Protein AF-A0A925VMM4-F1 (afdb_monomer)

Secondary structure (DSSP, 8-state):
-HHHHHHHHHHHHHTTSPPP-------TTS-TT--S-HHHHHHHHHHHHHHTHHHHHHHHHHHHHHHTTS--

Solvent-accessible surface area (backbone atoms only — not comparable to full-atom values): 4546 Å² total; per-residue (Å²): 112,68,69,57,53,51,52,50,52,51,52,53,50,55,65,70,51,75,82,84,82,86,80,78,50,82,54,86,89,54,68,96,83,53,83,88,53,59,64,60,58,50,53,36,46,52,49,38,51,59,74,41,41,66,62,53,50,50,54,49,53,51,48,61,71,50,60,68,78,77,76,128

Mean predicted aligned error: 9.76 Å

pLDDT: mean 81.61, std 13.25, range [38.16, 95.75]

Structure (mmCIF, N/CA/C/O backbone):
data_AF-A0A925VMM4-F1
#
_entry.id   AF-A0A925VMM4-F1
#
loop_
_atom_site.group_PDB
_atom_site.id
_atom_site.type_symbol
_atom_site.label_atom_id
_atom_site.label_alt_id
_atom_site.label_comp_id
_atom_site.label_asym_id
_atom_site.label_entity_id
_atom_site.label_seq_id
_atom_site.pdbx_PDB_ins_code
_atom_site.Cartn_x
_atom_site.Cartn_y
_atom_site.Cartn_z
_atom_site.occupancy
_atom_site.B_iso_or_equiv
_atom_site.auth_seq_id
_atom_site.auth_comp_id
_atom_site.auth_asym_id
_atom_site.auth_atom_id
_atom_site.pdbx_PDB_model_num
ATOM 1 N N . ALA A 1 1 ? 10.950 5.796 -40.745 1.00 67.88 1 ALA A N 1
ATOM 2 C CA . ALA A 1 1 ? 11.898 6.478 -39.835 1.00 67.88 1 ALA A CA 1
ATOM 3 C C . ALA A 1 1 ? 11.197 7.072 -38.607 1.00 67.88 1 ALA A C 1
ATOM 5 O O . ALA A 1 1 ? 11.503 6.648 -37.505 1.00 67.88 1 ALA A O 1
ATOM 6 N N . ILE A 1 2 ? 10.212 7.969 -38.768 1.00 80.19 2 ILE A N 1
ATOM 7 C CA . ILE A 1 2 ? 9.512 8.633 -37.641 1.00 80.19 2 ILE A CA 1
ATOM 8 C C . ILE 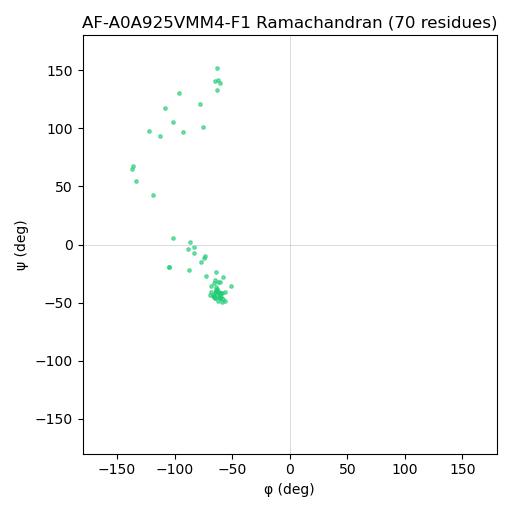A 1 2 ? 8.826 7.644 -36.680 1.00 80.19 2 ILE A C 1
ATOM 10 O O . ILE A 1 2 ? 8.960 7.780 -35.472 1.00 80.19 2 ILE A O 1
ATOM 14 N N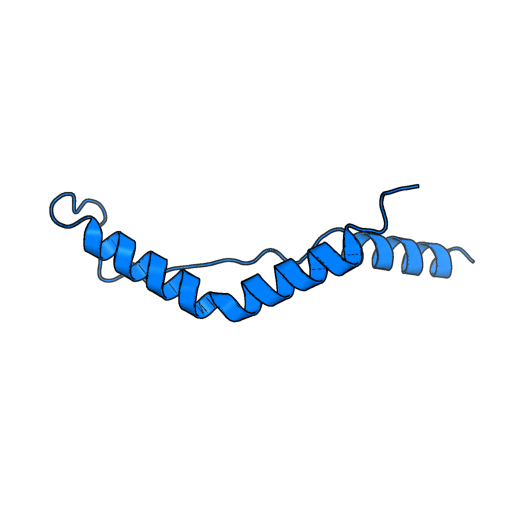 . ALA A 1 3 ? 8.163 6.605 -37.191 1.00 73.44 3 ALA A N 1
ATOM 15 C CA . ALA A 1 3 ? 7.518 5.592 -36.348 1.00 73.44 3 ALA A CA 1
ATOM 16 C C . ALA A 1 3 ? 8.499 4.832 -35.427 1.00 73.44 3 ALA A C 1
ATOM 18 O O . ALA A 1 3 ? 8.136 4.479 -34.310 1.00 73.44 3 ALA A O 1
ATOM 19 N N . LEU A 1 4 ? 9.749 4.629 -35.867 1.00 83.81 4 LEU A N 1
ATOM 20 C CA . LEU A 1 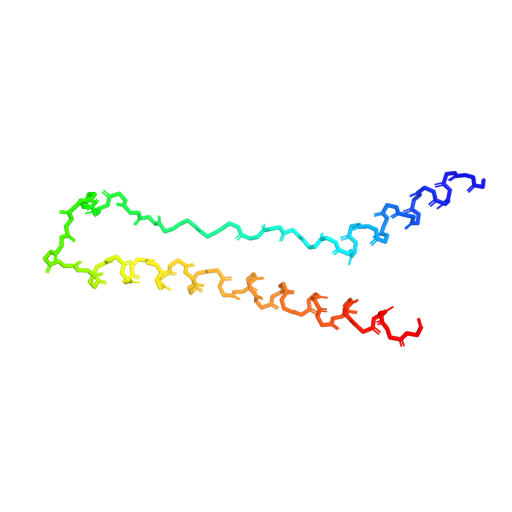4 ? 10.799 4.001 -35.056 1.00 83.81 4 LEU A CA 1
ATOM 21 C C . LEU A 1 4 ? 11.223 4.927 -33.907 1.00 83.81 4 LEU A C 1
ATOM 23 O O . LEU A 1 4 ? 11.325 4.486 -32.768 1.00 83.81 4 LEU A O 1
ATOM 27 N N . LEU A 1 5 ? 11.395 6.218 -34.206 1.00 82.75 5 LEU A N 1
ATOM 28 C CA . LEU A 1 5 ? 11.729 7.241 -33.213 1.00 82.75 5 LEU A CA 1
ATOM 29 C C . LEU A 1 5 ? 10.612 7.411 -32.177 1.00 82.75 5 LEU A C 1
ATOM 31 O O . LEU A 1 5 ? 10.900 7.528 -30.992 1.00 82.75 5 LEU A O 1
ATOM 35 N N . ILE A 1 6 ? 9.346 7.368 -32.605 1.00 83.12 6 ILE A N 1
ATOM 36 C CA . ILE A 1 6 ? 8.193 7.396 -31.696 1.00 83.12 6 ILE A CA 1
ATOM 37 C C . ILE A 1 6 ? 8.210 6.162 -30.789 1.00 83.12 6 ILE A C 1
ATOM 39 O O . ILE A 1 6 ? 8.126 6.309 -29.575 1.00 83.12 6 ILE A O 1
ATOM 43 N N . ALA A 1 7 ? 8.385 4.961 -31.347 1.00 79.62 7 ALA A N 1
ATOM 44 C CA . ALA A 1 7 ? 8.435 3.7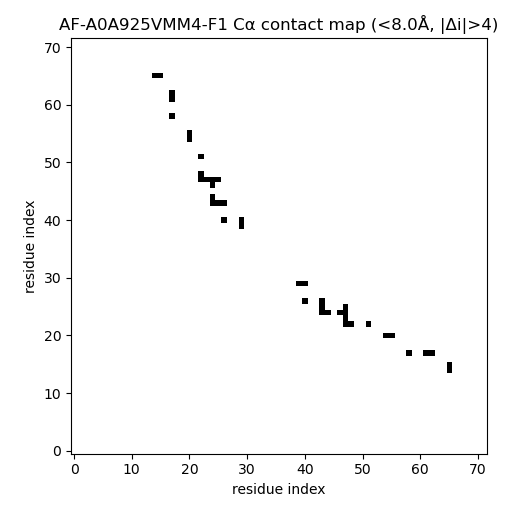32 -30.559 1.00 79.62 7 ALA A CA 1
ATOM 45 C C . ALA A 1 7 ? 9.585 3.737 -29.534 1.00 79.62 7 ALA A C 1
ATOM 47 O O . ALA A 1 7 ? 9.371 3.376 -28.378 1.00 79.62 7 ALA A O 1
ATOM 48 N N . GLN A 1 8 ? 10.777 4.204 -29.921 1.00 79.06 8 GLN A N 1
ATOM 49 C CA . GLN A 1 8 ? 11.920 4.343 -29.012 1.00 79.06 8 GLN A CA 1
ATOM 50 C C . GLN A 1 8 ? 11.681 5.398 -27.930 1.00 79.06 8 GLN A C 1
ATOM 52 O O . GLN A 1 8 ? 11.925 5.124 -26.759 1.00 79.06 8 GLN A O 1
ATOM 57 N N . ALA A 1 9 ? 11.156 6.572 -28.286 1.00 78.88 9 ALA A N 1
ATOM 58 C CA . ALA A 1 9 ? 10.862 7.625 -27.318 1.00 78.88 9 ALA A CA 1
ATOM 59 C C . ALA A 1 9 ? 9.784 7.192 -26.313 1.00 78.88 9 ALA A C 1
ATOM 61 O O . ALA A 1 9 ? 9.908 7.452 -25.116 1.00 78.88 9 ALA A O 1
ATOM 62 N N . THR A 1 10 ? 8.747 6.487 -26.772 1.00 72.69 10 THR A N 1
ATOM 63 C CA . THR A 1 10 ? 7.711 5.923 -25.900 1.00 72.69 10 THR A CA 1
ATOM 64 C C . THR A 1 10 ? 8.279 4.836 -24.992 1.00 72.69 10 THR A C 1
ATOM 66 O O . THR A 1 10 ? 8.009 4.864 -23.794 1.00 72.69 10 THR A 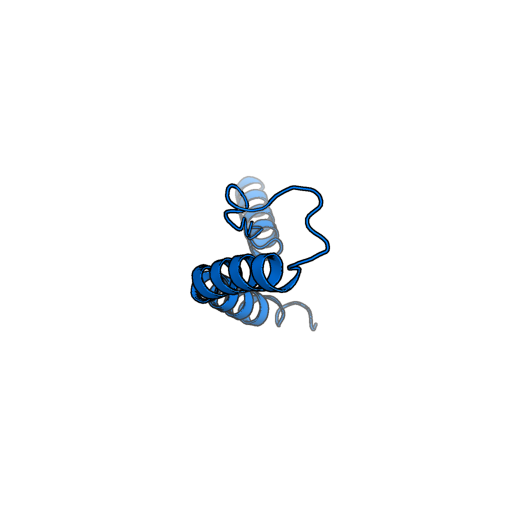O 1
ATOM 69 N N . ALA A 1 11 ? 9.102 3.922 -25.517 1.00 72.25 11 ALA A N 1
ATOM 70 C CA . ALA A 1 11 ? 9.756 2.890 -24.715 1.00 72.25 11 ALA A CA 1
ATOM 71 C C . ALA A 1 11 ? 10.678 3.498 -23.646 1.00 72.25 11 ALA A C 1
ATOM 73 O O . ALA A 1 11 ? 10.590 3.111 -22.485 1.00 72.25 11 ALA A O 1
ATOM 74 N N . SER A 1 12 ? 11.485 4.506 -24.000 1.00 70.62 12 SER A N 1
ATOM 75 C CA . SER A 1 12 ? 12.313 5.245 -23.039 1.00 70.62 12 SER A CA 1
ATOM 76 C C . SER A 1 12 ? 11.476 5.958 -21.982 1.00 70.62 12 SER A C 1
ATOM 78 O O . SER A 1 12 ? 11.827 5.919 -20.810 1.00 70.62 12 SER A O 1
ATOM 80 N N . ARG A 1 13 ? 10.349 6.574 -22.357 1.00 69.25 13 ARG A N 1
ATOM 81 C CA . ARG A 1 13 ? 9.485 7.280 -21.401 1.00 69.25 13 ARG A CA 1
ATOM 82 C C . ARG A 1 13 ? 8.794 6.321 -20.429 1.00 69.25 13 ARG A C 1
ATOM 84 O O . ARG A 1 13 ? 8.744 6.599 -19.237 1.00 69.25 13 ARG A O 1
ATOM 91 N N . LEU A 1 14 ? 8.318 5.175 -20.913 1.00 65.56 14 LEU A N 1
ATOM 92 C CA . LEU A 1 14 ? 7.770 4.108 -20.066 1.00 65.56 14 LEU A CA 1
ATOM 93 C C . LEU A 1 14 ? 8.848 3.482 -19.167 1.00 65.56 14 LEU A C 1
ATOM 95 O O . LEU A 1 14 ? 8.573 3.134 -18.026 1.00 65.56 14 LEU A O 1
ATOM 99 N N . ALA A 1 15 ? 10.090 3.403 -19.648 1.00 65.75 15 ALA A N 1
ATOM 100 C CA . ALA A 1 15 ? 11.246 2.971 -18.866 1.00 65.75 15 ALA A CA 1
ATOM 101 C C . ALA A 1 15 ? 11.738 4.021 -17.847 1.00 65.75 15 ALA A C 1
ATOM 103 O O . ALA A 1 15 ? 12.571 3.706 -17.005 1.00 65.75 15 ALA A O 1
ATOM 104 N N . GLN A 1 16 ? 11.237 5.258 -17.901 1.00 67.81 16 GLN A N 1
ATOM 105 C CA . GLN A 1 16 ? 11.574 6.337 -16.962 1.00 67.81 16 GLN A CA 1
ATOM 106 C C . GLN A 1 16 ? 10.452 6.622 -15.953 1.00 67.81 16 GLN A C 1
ATOM 108 O O . GLN A 1 16 ? 10.713 7.192 -14.896 1.00 67.81 16 GLN A O 1
ATOM 113 N N . CYS A 1 17 ? 9.219 6.201 -16.242 1.00 68.00 17 CYS A N 1
ATOM 114 C CA . CYS A 1 17 ? 8.070 6.348 -15.354 1.00 68.00 17 CYS A CA 1
ATOM 115 C C . CYS A 1 17 ? 7.624 4.964 -14.863 1.00 68.00 17 CYS A C 1
ATOM 117 O O . CYS A 1 17 ? 6.840 4.311 -15.557 1.00 68.00 17 CYS A O 1
ATOM 119 N N . PRO A 1 18 ? 8.100 4.488 -13.696 1.00 67.25 18 PRO A N 1
ATOM 120 C CA . PRO A 1 18 ? 7.589 3.235 -13.170 1.00 67.25 18 PRO A CA 1
ATOM 121 C C . PRO A 1 18 ? 6.091 3.368 -12.862 1.00 67.25 18 PRO A C 1
ATOM 123 O O . PRO A 1 18 ? 5.631 4.466 -12.542 1.00 67.25 18 PRO A O 1
ATOM 126 N N . PRO A 1 19 ? 5.324 2.269 -12.926 1.00 70.25 19 PRO A N 1
ATOM 127 C CA . PRO A 1 19 ? 3.929 2.289 -12.517 1.00 70.25 19 PRO A CA 1
ATOM 128 C C . PRO A 1 19 ? 3.825 2.619 -11.023 1.00 70.25 19 PRO A C 1
ATOM 130 O O . PRO A 1 19 ? 4.523 2.024 -10.197 1.00 70.25 19 PRO A O 1
ATOM 133 N N . ASP A 1 20 ? 2.937 3.552 -10.680 1.00 79.69 20 ASP A N 1
ATOM 134 C CA . ASP A 1 20 ? 2.644 3.886 -9.289 1.00 79.69 20 ASP A CA 1
ATOM 135 C C . ASP A 1 20 ? 2.090 2.663 -8.546 1.00 79.69 20 ASP A C 1
ATOM 137 O O . ASP A 1 20 ? 1.256 1.911 -9.063 1.00 79.69 20 ASP A O 1
ATOM 141 N N . LEU A 1 21 ? 2.538 2.473 -7.303 1.00 85.25 21 LEU A N 1
ATOM 142 C CA . LEU A 1 21 ? 2.022 1.428 -6.427 1.00 85.25 21 LEU A CA 1
ATOM 143 C C . LEU A 1 21 ? 1.046 2.028 -5.417 1.00 85.25 21 LEU A C 1
ATOM 145 O O . LEU A 1 21 ? 1.452 2.648 -4.435 1.00 85.25 21 LEU A O 1
ATOM 149 N N . LEU A 1 22 ? -0.245 1.787 -5.634 1.00 88.62 22 LEU A N 1
ATOM 150 C CA . LEU A 1 22 ? -1.277 2.123 -4.661 1.00 88.62 22 LEU A CA 1
ATOM 151 C C . LEU A 1 22 ? -1.303 1.078 -3.536 1.00 88.62 22 LEU A C 1
ATOM 153 O O . LEU A 1 22 ? -1.532 -0.108 -3.783 1.00 88.62 22 LEU A O 1
ATOM 157 N N . ILE A 1 23 ? -1.100 1.528 -2.298 1.00 92.69 23 ILE A N 1
ATOM 158 C CA . ILE A 1 23 ? -1.284 0.723 -1.086 1.00 92.69 23 ILE A CA 1
ATOM 159 C C . ILE A 1 23 ? -2.542 1.235 -0.391 1.00 92.69 23 ILE A C 1
ATOM 161 O O . ILE A 1 23 ? -2.589 2.387 0.033 1.00 92.69 23 ILE A O 1
ATOM 165 N N . GLN A 1 24 ? -3.552 0.376 -0.272 1.00 93.25 24 GLN A N 1
ATOM 166 C CA . GLN A 1 24 ? -4.831 0.710 0.347 1.00 93.25 24 GLN A CA 1
ATOM 167 C C . GLN A 1 24 ? -5.101 -0.253 1.509 1.00 93.25 24 GLN A C 1
ATOM 169 O O . GLN A 1 24 ? -5.544 -1.378 1.279 1.00 93.25 24 GLN A O 1
ATOM 174 N N . PRO A 1 25 ? -4.799 0.150 2.754 1.00 92.19 25 PRO A N 1
ATOM 175 C CA . PRO A 1 25 ? -5.178 -0.623 3.928 1.00 92.19 25 PRO A CA 1
ATOM 176 C C . PRO A 1 25 ? -6.701 -0.730 4.038 1.00 92.19 25 PRO A C 1
ATOM 178 O O . PRO A 1 25 ? -7.413 0.239 3.766 1.00 92.19 25 PRO A O 1
ATOM 181 N N . ASP A 1 26 ? -7.201 -1.891 4.461 1.00 91.00 26 ASP A N 1
ATOM 182 C CA . ASP A 1 26 ? -8.611 -2.032 4.820 1.00 91.00 26 ASP A CA 1
ATOM 183 C C . ASP A 1 26 ? -8.850 -1.368 6.176 1.00 91.00 26 ASP A C 1
ATOM 185 O O . ASP A 1 26 ? -8.492 -1.903 7.223 1.00 91.00 26 ASP A O 1
ATOM 189 N N . VAL A 1 27 ? -9.410 -0.164 6.132 1.00 90.75 27 VAL A N 1
ATOM 190 C CA . VAL A 1 27 ? -9.733 0.645 7.310 1.00 90.75 27 VAL A CA 1
ATOM 191 C C . VAL A 1 27 ? -11.217 0.589 7.666 1.00 90.75 27 VAL A C 1
ATOM 193 O O . VAL A 1 27 ? -11.631 1.292 8.579 1.00 90.75 27 VAL A O 1
ATOM 196 N N . GLY A 1 28 ? -12.024 -0.236 6.985 1.00 91.00 28 GLY A N 1
ATOM 197 C CA . GLY A 1 28 ? -13.450 -0.398 7.293 1.00 91.00 28 GLY A CA 1
ATOM 198 C C . GLY A 1 28 ? -13.752 -0.700 8.772 1.00 91.00 28 GLY A C 1
ATOM 199 O O . GLY A 1 28 ? -14.738 -0.179 9.293 1.00 91.00 28 GLY A O 1
ATOM 200 N N . PRO A 1 29 ? -12.905 -1.472 9.482 1.00 88.06 29 PRO A N 1
ATOM 201 C CA . PRO A 1 29 ? -13.070 -1.715 10.916 1.00 88.06 29 PRO A CA 1
ATOM 202 C C . PRO A 1 29 ? -12.706 -0.536 11.837 1.00 88.06 29 PRO A C 1
ATOM 204 O O . PRO A 1 29 ? -12.985 -0.616 13.032 1.00 88.06 29 PRO A O 1
ATOM 207 N N . LEU A 1 30 ? -12.051 0.522 11.338 1.00 86.75 30 LEU A N 1
ATOM 208 C CA . LEU A 1 30 ? -11.570 1.636 12.163 1.00 86.75 30 LEU A CA 1
ATOM 209 C C . LEU A 1 30 ? -12.553 2.813 12.174 1.00 86.75 30 LEU A C 1
ATOM 211 O O . LEU A 1 30 ? -12.935 3.308 11.110 1.00 86.75 30 LEU A O 1
ATOM 215 N N . PRO A 1 31 ? -12.908 3.347 13.357 1.00 88.00 31 PRO A N 1
ATOM 216 C CA . PRO A 1 31 ? -13.622 4.610 13.443 1.00 88.00 31 PRO A CA 1
ATOM 217 C C . PRO A 1 31 ? -12.746 5.748 12.911 1.00 88.00 31 PRO A C 1
ATOM 219 O O . PRO A 1 31 ? -11.554 5.820 13.204 1.00 88.00 31 PRO A O 1
ATOM 222 N N . THR A 1 32 ? -13.347 6.692 12.186 1.00 85.56 32 THR A N 1
ATOM 223 C CA . THR A 1 32 ? -12.628 7.832 11.588 1.00 85.56 32 THR A CA 1
ATOM 224 C C . THR A 1 32 ? -11.876 8.688 12.612 1.00 85.56 32 THR A C 1
ATOM 226 O O . THR A 1 32 ? -10.877 9.312 12.266 1.00 85.56 32 THR A O 1
ATOM 229 N N . LEU A 1 33 ? -12.346 8.732 13.862 1.00 84.50 33 LEU A N 1
ATOM 230 C CA . LEU A 1 33 ? -11.764 9.549 14.926 1.00 84.50 33 LEU A CA 1
ATOM 231 C C . LEU A 1 33 ? -11.600 8.739 16.217 1.00 84.50 33 LEU A C 1
ATOM 233 O O . LEU A 1 33 ? -12.105 9.110 17.273 1.00 84.50 33 LEU A O 1
ATOM 237 N N . ASP A 1 34 ? -10.911 7.602 16.118 1.00 84.06 34 ASP A N 1
ATOM 238 C CA . ASP A 1 34 ? -10.467 6.852 17.292 1.00 84.06 34 ASP A CA 1
ATOM 239 C C . ASP A 1 34 ? -9.049 7.267 17.700 1.00 84.06 34 ASP A C 1
ATOM 241 O O . ASP A 1 34 ? -8.047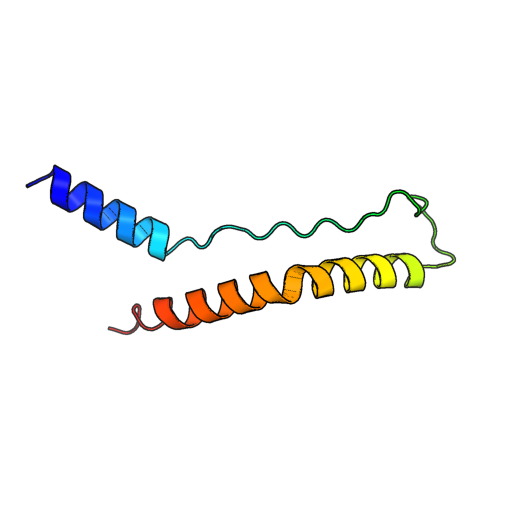 6.788 17.172 1.00 84.06 34 ASP A O 1
ATOM 245 N N . MET A 1 35 ? -8.976 8.173 18.673 1.00 85.81 35 MET 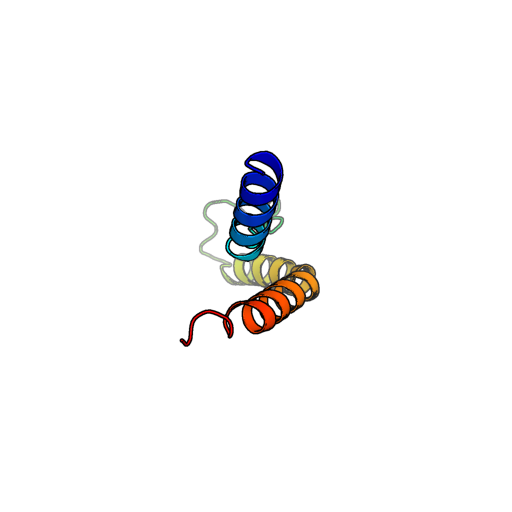A N 1
ATOM 246 C CA . MET A 1 35 ? -7.714 8.612 19.278 1.00 85.81 35 MET A CA 1
ATOM 247 C C . MET A 1 35 ? -7.288 7.729 20.460 1.00 85.81 35 MET A C 1
ATOM 249 O O . MET A 1 35 ? -6.226 7.951 21.036 1.00 85.81 35 MET A O 1
ATOM 253 N N . THR A 1 36 ? -8.114 6.754 20.851 1.00 91.44 36 THR A N 1
ATOM 254 C CA . THR A 1 36 ? -7.855 5.874 21.999 1.00 91.44 36 THR A CA 1
ATOM 255 C C . THR A 1 36 ? -7.028 4.653 21.616 1.00 91.44 36 THR A C 1
ATOM 257 O O . THR A 1 36 ? -6.351 4.086 22.471 1.00 91.44 36 THR A O 1
ATOM 260 N N . ASN A 1 37 ? -7.031 4.282 20.331 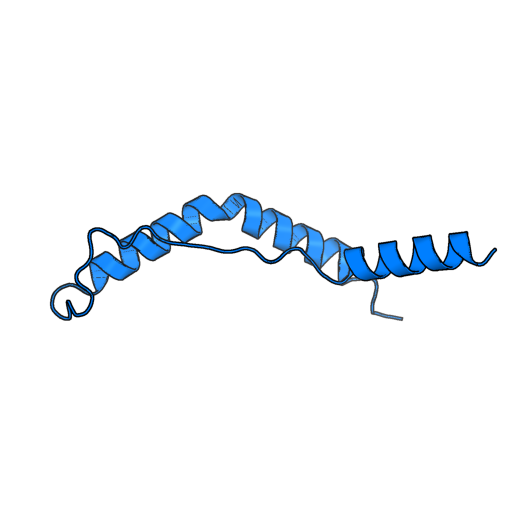1.00 88.00 37 ASN A N 1
ATOM 261 C CA . ASN A 1 37 ? -6.312 3.122 19.819 1.00 88.00 37 ASN A CA 1
ATOM 262 C C . ASN A 1 37 ? -5.585 3.396 18.482 1.00 88.00 37 ASN A C 1
ATOM 264 O O . ASN A 1 37 ? -5.900 2.792 17.451 1.00 88.00 37 ASN A O 1
ATOM 268 N N . PRO A 1 38 ? -4.572 4.283 18.466 1.00 86.19 38 PRO A N 1
ATOM 269 C CA . PRO A 1 38 ? -3.809 4.581 17.250 1.00 86.19 38 PRO A CA 1
ATOM 270 C C . PRO A 1 38 ? -3.028 3.369 16.709 1.00 86.19 38 PRO A C 1
ATOM 272 O O . PRO A 1 38 ? -2.730 3.298 15.513 1.00 86.19 38 PRO A O 1
ATOM 275 N N . GLU A 1 39 ? -2.714 2.390 17.563 1.00 92.56 39 GLU A N 1
ATOM 276 C CA . GLU A 1 39 ? -1.976 1.186 17.173 1.00 92.56 39 GLU A CA 1
ATOM 277 C C . GLU A 1 39 ? -2.754 0.308 16.186 1.00 92.56 39 GLU A C 1
ATOM 279 O O . GLU A 1 39 ? -2.147 -0.320 15.315 1.00 92.56 39 GLU A O 1
ATOM 284 N N . ALA A 1 40 ? -4.088 0.305 16.251 1.00 89.19 40 ALA A N 1
ATOM 285 C CA . ALA A 1 40 ? -4.914 -0.439 15.304 1.00 89.19 40 ALA A CA 1
ATOM 286 C C . ALA A 1 40 ? -4.761 0.092 13.864 1.00 89.19 40 ALA A C 1
ATOM 288 O O . ALA A 1 40 ? -4.635 -0.692 12.920 1.00 89.19 40 ALA A O 1
ATOM 289 N N . GLY A 1 41 ? -4.668 1.417 13.699 1.00 89.31 41 GLY A N 1
ATOM 290 C CA . GLY A 1 41 ? -4.354 2.058 12.418 1.00 89.31 41 GLY A CA 1
ATOM 291 C C . GLY A 1 41 ? -2.980 1.663 11.886 1.00 89.31 41 GLY A C 1
ATOM 292 O O . GLY A 1 41 ? -2.837 1.280 10.720 1.00 89.31 41 GLY A O 1
ATOM 293 N N . TYR A 1 42 ? -1.974 1.679 12.762 1.00 91.62 42 TYR A N 1
ATOM 294 C CA . TYR A 1 42 ? -0.630 1.227 12.417 1.00 91.62 42 TYR A CA 1
ATOM 295 C C . TYR A 1 42 ? -0.610 -0.242 11.978 1.00 91.62 42 TYR A C 1
ATOM 297 O O . TYR A 1 42 ? 0.000 -0.568 10.959 1.00 91.62 42 TYR A O 1
ATOM 305 N N . ALA A 1 43 ? -1.294 -1.132 12.701 1.00 93.75 43 ALA A N 1
ATOM 306 C CA . ALA A 1 43 ? -1.317 -2.560 12.398 1.00 93.75 43 ALA A CA 1
ATOM 307 C C . ALA A 1 43 ? -1.904 -2.852 11.004 1.00 93.75 43 ALA A C 1
ATOM 309 O O . ALA A 1 43 ? -1.336 -3.655 10.253 1.00 93.75 43 ALA A O 1
ATOM 310 N N . LEU A 1 44 ? -2.988 -2.168 10.622 1.00 93.19 44 LEU A N 1
ATOM 311 C CA . LEU A 1 44 ? -3.595 -2.298 9.291 1.00 93.19 44 LEU A CA 1
ATOM 312 C C . LEU A 1 44 ? -2.673 -1.753 8.194 1.00 93.19 44 LEU A C 1
ATOM 314 O O . LEU A 1 44 ? -2.444 -2.432 7.190 1.00 93.19 44 LEU A O 1
ATOM 318 N N . GLY A 1 45 ? -2.065 -0.583 8.413 1.00 92.81 45 GLY A N 1
ATOM 319 C CA . GLY A 1 45 ? -1.086 -0.009 7.487 1.00 92.81 45 GLY A CA 1
ATOM 320 C C . GLY A 1 45 ? 0.140 -0.906 7.288 1.00 92.81 45 GLY A C 1
ATOM 321 O O . GLY A 1 45 ? 0.540 -1.185 6.157 1.00 92.81 45 GLY A O 1
ATOM 322 N N . ALA A 1 46 ? 0.701 -1.431 8.379 1.00 94.81 46 ALA A N 1
ATOM 323 C CA . ALA A 1 46 ? 1.839 -2.343 8.345 1.00 94.81 46 ALA A CA 1
ATOM 324 C C . ALA A 1 46 ? 1.500 -3.650 7.618 1.00 94.81 46 ALA A C 1
ATOM 326 O O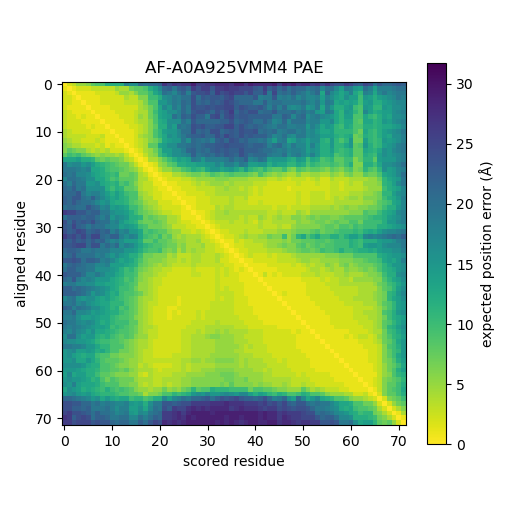 . ALA A 1 46 ? 2.319 -4.175 6.864 1.00 94.81 46 ALA A O 1
ATOM 327 N N . THR A 1 47 ? 0.290 -4.174 7.813 1.00 95.62 47 THR A N 1
ATOM 328 C CA . THR A 1 47 ? -0.177 -5.381 7.120 1.00 95.62 47 THR A CA 1
ATOM 329 C C . THR A 1 47 ? -0.303 -5.141 5.616 1.00 95.62 47 THR A C 1
ATOM 331 O O . THR A 1 47 ? 0.225 -5.929 4.831 1.00 95.62 47 THR A O 1
ATOM 334 N N . ALA A 1 48 ? -0.899 -4.018 5.205 1.00 94.69 48 ALA A N 1
ATOM 335 C CA . ALA A 1 48 ? -1.014 -3.645 3.796 1.00 94.69 48 ALA A CA 1
ATOM 336 C C . ALA A 1 48 ? 0.360 -3.436 3.131 1.00 94.69 48 ALA A C 1
ATOM 338 O O . ALA A 1 48 ? 0.599 -3.923 2.026 1.00 94.69 48 ALA A O 1
ATOM 339 N N . ALA A 1 49 ? 1.298 -2.784 3.825 1.00 93.81 49 ALA A N 1
ATOM 340 C CA . ALA A 1 49 ? 2.662 -2.593 3.334 1.00 93.81 49 ALA A CA 1
ATOM 341 C C . ALA A 1 49 ? 3.419 -3.924 3.182 1.00 93.81 49 ALA A C 1
ATOM 343 O O . ALA A 1 49 ? 4.092 -4.142 2.174 1.00 93.81 49 ALA A O 1
ATOM 344 N N . ARG A 1 50 ? 3.275 -4.847 4.145 1.00 95.75 50 ARG A N 1
ATOM 345 C CA . ARG A 1 50 ? 3.864 -6.195 4.052 1.00 95.75 50 ARG A CA 1
ATOM 346 C C . ARG A 1 50 ? 3.272 -6.997 2.897 1.00 95.75 50 ARG A C 1
ATOM 348 O O . ARG A 1 50 ? 4.025 -7.646 2.178 1.00 95.75 50 ARG A O 1
ATOM 355 N N . ALA A 1 51 ? 1.962 -6.916 2.672 1.00 94.56 51 ALA A N 1
ATOM 356 C CA . ALA A 1 51 ? 1.322 -7.555 1.522 1.00 94.56 51 ALA A CA 1
ATOM 357 C C . ALA A 1 51 ? 1.843 -6.994 0.183 1.00 94.56 51 ALA A C 1
ATOM 359 O O . ALA A 1 51 ? 1.974 -7.728 -0.795 1.00 94.56 51 ALA A O 1
ATOM 360 N N . ALA A 1 52 ? 2.207 -5.709 0.148 1.00 94.69 52 ALA A N 1
ATOM 361 C CA . ALA A 1 52 ? 2.796 -5.049 -1.014 1.00 94.69 52 ALA A CA 1
ATOM 362 C C . ALA A 1 52 ? 4.320 -5.258 -1.163 1.00 94.69 52 ALA A C 1
ATOM 364 O O . ALA A 1 52 ? 4.901 -4.788 -2.143 1.00 94.69 52 ALA A O 1
ATOM 365 N N . MET A 1 53 ? 4.981 -5.964 -0.236 1.00 94.69 53 MET A N 1
ATOM 366 C CA . MET A 1 53 ? 6.446 -6.065 -0.176 1.00 94.69 53 MET A CA 1
ATOM 367 C C . MET A 1 53 ? 7.072 -6.595 -1.472 1.00 94.69 53 MET A C 1
ATOM 369 O O . MET A 1 53 ? 8.075 -6.050 -1.923 1.00 94.69 53 MET A O 1
ATOM 373 N N . GLY A 1 54 ? 6.467 -7.605 -2.107 1.00 93.31 54 GLY A N 1
ATOM 374 C CA . GLY A 1 54 ? 6.956 -8.139 -3.385 1.00 93.31 54 GLY A CA 1
ATOM 375 C C . GLY A 1 54 ? 7.006 -7.070 -4.481 1.00 93.31 54 GLY A C 1
ATOM 376 O O . GLY A 1 54 ? 8.057 -6.841 -5.075 1.00 93.31 54 GLY A O 1
ATOM 377 N N . LYS A 1 55 ? 5.908 -6.325 -4.656 1.00 90.31 55 LYS A N 1
ATOM 378 C CA . LYS A 1 55 ? 5.805 -5.234 -5.639 1.00 90.31 55 LYS A CA 1
ATOM 379 C C . LYS A 1 55 ? 6.762 -4.081 -5.331 1.00 90.31 55 LYS A C 1
ATOM 381 O O . LYS A 1 55 ? 7.344 -3.494 -6.237 1.00 90.31 55 LYS A O 1
ATOM 386 N N . LEU A 1 56 ? 6.965 -3.767 -4.050 1.00 91.00 56 LEU A N 1
ATOM 387 C CA . LEU A 1 56 ? 7.943 -2.763 -3.616 1.00 91.00 56 LEU A CA 1
ATOM 388 C C . LEU A 1 56 ? 9.383 -3.184 -3.951 1.00 91.00 56 LEU A C 1
ATOM 390 O O . LEU A 1 56 ? 10.185 -2.355 -4.387 1.00 91.00 56 LEU A O 1
ATOM 394 N N . CYS A 1 57 ? 9.713 -4.465 -3.780 1.00 91.75 57 CYS A N 1
ATOM 395 C CA . CYS A 1 57 ? 11.006 -5.016 -4.179 1.00 91.75 57 CYS A CA 1
ATOM 396 C C . CYS A 1 57 ? 11.193 -4.977 -5.701 1.00 91.75 57 CYS A C 1
ATOM 398 O O . CYS A 1 57 ? 12.251 -4.556 -6.164 1.00 91.75 57 CYS A O 1
ATOM 400 N N . GLU A 1 58 ? 10.175 -5.351 -6.479 1.00 88.75 58 GLU A N 1
ATOM 401 C CA . GLU A 1 58 ? 10.189 -5.249 -7.945 1.00 88.75 58 GLU A CA 1
ATOM 402 C C . GLU A 1 58 ? 10.421 -3.806 -8.407 1.00 88.75 58 GLU A C 1
ATOM 404 O O . GLU A 1 58 ? 11.310 -3.556 -9.222 1.00 88.75 58 GLU A O 1
ATOM 409 N N . LEU A 1 59 ? 9.705 -2.843 -7.818 1.00 86.31 59 LEU A N 1
ATOM 410 C CA . LEU A 1 59 ? 9.869 -1.415 -8.092 1.00 86.31 59 LEU A CA 1
ATOM 411 C C . LEU A 1 59 ? 11.295 -0.934 -7.783 1.00 86.31 59 LEU A C 1
ATOM 413 O O . LEU A 1 59 ? 11.891 -0.175 -8.551 1.00 86.31 59 LEU A O 1
ATOM 417 N N . ARG A 1 60 ? 11.875 -1.394 -6.667 1.00 87.12 60 ARG A N 1
ATOM 418 C CA . ARG A 1 60 ? 13.261 -1.081 -6.300 1.00 87.12 60 ARG A CA 1
ATOM 419 C C . ARG A 1 60 ? 14.256 -1.663 -7.301 1.00 87.12 60 ARG A C 1
ATOM 421 O O . ARG A 1 60 ? 15.174 -0.954 -7.707 1.00 87.12 60 ARG A O 1
ATOM 428 N N . THR A 1 61 ? 14.085 -2.924 -7.692 1.00 87.44 61 THR A N 1
ATOM 429 C CA . THR A 1 61 ? 14.937 -3.588 -8.688 1.00 87.44 61 THR A CA 1
ATOM 430 C C . THR A 1 61 ? 14.861 -2.868 -10.027 1.00 87.44 61 THR A C 1
ATOM 432 O O . THR A 1 61 ? 15.896 -2.549 -10.608 1.00 87.44 61 THR A O 1
ATOM 435 N N . TRP A 1 62 ? 13.649 -2.529 -10.472 1.00 82.06 62 TRP A N 1
ATOM 436 C CA . TRP A 1 62 ? 13.427 -1.744 -11.679 1.00 82.06 62 TRP A CA 1
ATOM 437 C C . TRP A 1 62 ? 14.169 -0.406 -11.618 1.00 82.06 62 TRP A C 1
ATOM 439 O O . TRP A 1 62 ? 14.923 -0.084 -12.535 1.00 82.06 62 TRP A O 1
ATOM 449 N N . ARG A 1 63 ? 14.044 0.335 -10.508 1.00 80.69 63 ARG A N 1
ATOM 450 C CA . ARG A 1 63 ? 14.708 1.637 -10.339 1.00 80.69 63 ARG A CA 1
ATOM 451 C C . ARG A 1 63 ? 16.227 1.514 -10.362 1.00 80.69 63 ARG A C 1
ATOM 453 O O . ARG A 1 63 ? 16.889 2.367 -10.936 1.00 80.69 63 ARG A O 1
ATOM 460 N N . ASN A 1 64 ? 16.785 0.463 -9.770 1.00 83.69 64 ASN A N 1
ATOM 461 C CA . ASN A 1 64 ? 18.228 0.226 -9.797 1.00 83.69 64 ASN A CA 1
ATOM 462 C C . ASN A 1 64 ? 18.729 -0.134 -11.203 1.00 83.69 64 ASN A C 1
ATOM 464 O O . ASN A 1 64 ? 19.820 0.281 -11.575 1.00 83.69 64 ASN A O 1
ATOM 468 N N . ALA A 1 65 ? 17.939 -0.876 -11.981 1.00 78.25 65 ALA A N 1
ATOM 469 C CA . ALA A 1 65 ? 18.287 -1.247 -13.351 1.00 78.25 65 ALA A CA 1
ATOM 470 C C . ALA A 1 65 ? 18.197 -0.068 -14.340 1.00 78.25 65 ALA A C 1
ATOM 472 O O . ALA A 1 65 ? 18.906 -0.066 -15.340 1.00 78.25 65 ALA A O 1
ATOM 473 N N . HIS A 1 66 ? 17.346 0.927 -14.063 1.00 72.50 66 HIS A N 1
ATOM 474 C CA . HIS A 1 66 ? 17.112 2.077 -14.948 1.00 72.50 66 HIS A CA 1
ATOM 475 C C . HIS A 1 66 ? 17.771 3.381 -14.460 1.00 72.50 66 HIS A C 1
ATOM 477 O O . HIS A 1 66 ? 17.986 4.294 -15.251 1.00 72.50 66 HIS A O 1
ATOM 483 N N . GLY A 1 67 ? 18.129 3.484 -13.175 1.00 60.25 67 GLY A N 1
ATOM 484 C CA . GLY A 1 67 ? 18.775 4.661 -12.581 1.00 60.25 67 GLY A CA 1
ATOM 485 C C . GLY A 1 67 ? 20.270 4.798 -12.889 1.00 60.25 67 GLY A C 1
ATOM 486 O O . GLY A 1 67 ? 20.828 5.874 -12.710 1.00 60.25 67 GLY A O 1
ATOM 487 N N . THR A 1 68 ? 20.921 3.743 -13.382 1.00 53.00 68 THR A N 1
ATOM 488 C CA . THR A 1 68 ? 22.329 3.769 -13.819 1.00 53.00 68 THR A CA 1
ATOM 489 C C . THR A 1 68 ? 22.517 4.294 -15.244 1.00 53.00 68 THR A C 1
ATOM 491 O O . THR A 1 68 ? 23.649 4.517 -15.652 1.00 53.00 68 THR A O 1
ATOM 494 N N . ALA A 1 69 ? 21.437 4.534 -15.997 1.00 50.06 69 ALA A N 1
ATOM 495 C CA . ALA A 1 69 ? 21.495 5.049 -17.369 1.00 50.06 69 ALA A CA 1
ATOM 496 C C . ALA A 1 69 ? 21.557 6.591 -17.463 1.00 50.06 69 ALA A C 1
ATOM 498 O O . ALA A 1 69 ? 21.537 7.134 -18.562 1.00 50.06 69 ALA A O 1
ATOM 499 N N . SER A 1 70 ? 21.606 7.300 -16.329 1.00 47.06 70 SER A N 1
ATOM 500 C CA . SER A 1 70 ? 21.665 8.770 -16.253 1.00 47.06 70 SER A CA 1
ATOM 501 C C . SER A 1 70 ? 22.946 9.250 -15.558 1.00 47.06 70 SER A C 1
ATOM 503 O O . SER A 1 70 ? 22.905 10.129 -14.696 1.00 47.06 70 SER A O 1
ATOM 505 N N . ALA A 1 71 ? 24.074 8.633 -15.896 1.00 42.16 71 ALA A N 1
ATOM 506 C CA . ALA A 1 71 ? 25.402 9.092 -15.514 1.00 42.16 71 ALA A CA 1
ATOM 507 C C . ALA A 1 71 ? 26.328 8.990 -16.732 1.00 42.16 71 ALA A C 1
ATOM 509 O O . ALA A 1 71 ? 27.191 8.126 -16.755 1.00 42.16 71 ALA A O 1
ATOM 510 N N . ASP A 1 72 ? 26.062 9.815 -17.746 1.00 38.16 72 ASP A N 1
ATOM 511 C CA . ASP A 1 72 ? 27.004 10.277 -18.778 1.00 38.16 72 ASP A CA 1
ATOM 512 C C . ASP A 1 72 ? 26.431 11.538 -19.450 1.00 38.16 72 ASP A C 1
ATOM 514 O O . ASP A 1 72 ? 25.215 11.540 -19.765 1.00 38.16 72 ASP A O 1
#

Sequence (72 aa):
AIALLIAQATASRLAQCPPDLLIQPDVGPLPTLDMTNPEAGYALGATAARAAMGKLCELRTWRNAHGTASAD

Radius of gyration: 19.41 Å; Cα contacts (8 Å, |Δi|>4): 21; chains: 1; bounding box: 41×18×62 Å

Foldseek 3Di:
DVVVVVVVVVVVVCLVDDDDDDQDFDCVVPDPDPPPCVVVVVVSSVVSVVVCVVVVVVVVVSCVVSVVVPDD